Protein AF-H2C885-F1 (afdb_monomer_lite)

Secondary structure (DSSP, 8-state):
----HHHHHHHHHHHHHHHHHHHHHHHHHHHHH-SEEEETTEEEE-TT---HHHHHHHTTHHHHHHHHHHHHHHHHHHHHHH-

Sequence (83 aa):
MEVDVKSVIFLVLFILIGIVLLSPIAGYVNLVTTPTIKVGNTTEANPQYVGSSNATLVDLVPLFYILVLIVVPAVIAYKMYRD

pLDDT: mean 92.91, std 6.5, range [58.0, 97.38]

InterPro domains:
  IPR009379 Structural protein VP1/VP3 [PF06281] (20-82)

Structure (mmCIF, N/CA/C/O backbone):
data_AF-H2C885-F1
#
_entry.id   AF-H2C885-F1
#
loop_
_atom_site.group_PDB
_atom_site.id
_atom_site.type_symbol
_atom_site.label_atom_id
_atom_site.label_alt_id
_atom_site.label_comp_id
_atom_site.label_asym_id
_atom_site.label_entity_id
_atom_site.label_seq_id
_atom_site.pdbx_PDB_ins_code
_atom_site.Cartn_x
_atom_site.Cartn_y
_atom_site.Cartn_z
_atom_site.occupancy
_atom_site.B_iso_or_equiv
_atom_site.auth_seq_id
_atom_site.auth_comp_id
_atom_site.auth_asym_id
_atom_site.auth_atom_id
_atom_site.pdbx_PDB_model_num
ATOM 1 N N . MET A 1 1 ? -20.979 4.026 27.750 1.00 58.00 1 MET A N 1
ATOM 2 C CA . MET A 1 1 ? -19.796 3.965 26.877 1.00 58.00 1 MET A CA 1
ATOM 3 C C . MET A 1 1 ? -19.118 5.316 26.909 1.00 58.00 1 MET A C 1
ATOM 5 O O . MET A 1 1 ? -19.650 6.271 26.353 1.00 58.00 1 MET A O 1
ATOM 9 N N . GLU A 1 2 ? -18.001 5.425 27.616 1.00 68.38 2 GLU A N 1
ATOM 10 C CA . GLU A 1 2 ? -17.131 6.587 27.464 1.00 68.38 2 GLU A CA 1
ATOM 11 C C . GLU A 1 2 ? -16.244 6.314 26.254 1.00 68.38 2 GLU A C 1
ATOM 13 O O . GLU A 1 2 ? -15.448 5.379 26.247 1.00 68.38 2 GLU A O 1
ATOM 18 N N . VAL A 1 3 ? -16.446 7.082 25.186 1.00 73.44 3 VAL A N 1
ATOM 19 C CA . VAL A 1 3 ? -15.562 7.022 24.026 1.00 73.44 3 VAL A CA 1
ATOM 20 C C . VAL A 1 3 ? -14.204 7.560 24.457 1.00 73.44 3 VAL A C 1
ATOM 22 O O . VAL A 1 3 ? -14.082 8.737 24.798 1.00 73.44 3 VAL A O 1
ATOM 25 N N . ASP A 1 4 ? -13.182 6.704 24.430 1.00 86.31 4 ASP A N 1
ATOM 26 C CA . ASP A 1 4 ? -11.818 7.128 24.718 1.00 86.31 4 ASP A CA 1
ATOM 27 C C . ASP A 1 4 ? -11.360 8.136 23.655 1.00 86.31 4 ASP A C 1
ATOM 29 O O . ASP A 1 4 ? -11.154 7.805 22.482 1.00 86.31 4 ASP A O 1
ATOM 33 N N . VAL A 1 5 ? -11.183 9.386 24.087 1.00 88.56 5 VAL A N 1
ATOM 34 C CA . VAL A 1 5 ? -10.706 10.503 23.264 1.00 88.56 5 VAL A CA 1
ATOM 35 C C . VAL A 1 5 ? -9.397 10.142 22.558 1.00 88.56 5 VAL A C 1
ATOM 37 O O . VAL A 1 5 ? -9.195 10.518 21.403 1.00 88.56 5 VAL A O 1
ATOM 40 N N . LYS A 1 6 ? -8.528 9.348 23.196 1.00 89.62 6 LYS A N 1
ATOM 41 C CA . LYS A 1 6 ? -7.280 8.870 22.592 1.00 89.62 6 LYS A CA 1
ATOM 42 C C . LYS A 1 6 ? -7.537 7.992 21.366 1.00 89.62 6 LYS A C 1
ATOM 44 O O . LYS A 1 6 ? -6.840 8.137 20.362 1.00 89.62 6 LYS A O 1
ATOM 49 N N . SER A 1 7 ? -8.541 7.118 21.425 1.00 89.19 7 SER A N 1
ATOM 50 C CA . SER A 1 7 ? -8.918 6.237 20.313 1.00 89.19 7 SER A CA 1
ATOM 51 C C . SER A 1 7 ? -9.491 7.026 19.133 1.00 89.19 7 SER A C 1
ATOM 53 O O . SER A 1 7 ? -9.147 6.755 17.983 1.00 89.19 7 SER A O 1
ATOM 55 N N . VAL A 1 8 ? -10.287 8.063 19.407 1.00 90.81 8 VAL A N 1
ATOM 56 C CA . VAL A 1 8 ? -10.817 8.963 18.368 1.00 90.81 8 VAL A CA 1
ATOM 57 C C . VAL A 1 8 ? -9.701 9.768 17.705 1.00 90.81 8 VAL A C 1
ATOM 59 O O . VAL A 1 8 ? -9.638 9.832 16.479 1.00 90.81 8 VAL A O 1
ATOM 62 N N . ILE A 1 9 ? -8.787 10.345 18.491 1.00 93.44 9 ILE A N 1
ATOM 63 C CA . ILE A 1 9 ? -7.642 11.098 17.958 1.00 93.44 9 ILE A CA 1
ATOM 64 C C . ILE A 1 9 ? -6.773 10.196 17.077 1.00 93.44 9 ILE A C 1
ATOM 66 O O . ILE A 1 9 ? -6.393 10.597 15.977 1.00 93.44 9 ILE A O 1
ATOM 70 N N . PHE A 1 10 ? -6.497 8.966 17.517 1.00 93.06 10 PHE A N 1
ATOM 71 C CA . PHE A 1 10 ? -5.762 7.992 16.713 1.00 93.06 10 PHE A CA 1
ATOM 72 C C . PHE A 1 10 ? -6.454 7.716 15.374 1.00 93.06 10 PHE A C 1
ATOM 74 O O . PHE A 1 10 ? -5.798 7.748 14.336 1.00 93.06 10 PHE A O 1
ATOM 81 N N . LEU A 1 11 ? -7.772 7.491 15.383 1.00 92.81 11 LEU A N 1
ATOM 82 C CA . LEU A 1 11 ? -8.556 7.215 14.180 1.00 92.81 11 LEU A CA 1
ATOM 83 C C . LEU A 1 11 ? -8.468 8.362 13.165 1.00 92.81 11 LEU A C 1
ATOM 85 O O . LEU A 1 11 ? -8.233 8.132 11.980 1.00 92.81 11 LEU A O 1
ATOM 89 N N . VAL A 1 12 ? -8.619 9.601 13.638 1.00 94.06 12 VAL A N 1
ATOM 90 C CA . VAL A 1 12 ? -8.537 10.799 12.796 1.00 94.06 12 VAL A CA 1
ATOM 91 C C . VAL A 1 12 ? -7.142 10.937 12.192 1.00 94.06 12 VAL A C 1
ATOM 93 O O . VAL A 1 12 ? -7.016 11.123 10.984 1.00 94.06 12 VAL A O 1
ATOM 96 N N . LEU A 1 13 ? -6.088 10.795 13.000 1.00 96.12 13 LEU A N 1
ATOM 97 C CA . LEU A 1 13 ? -4.711 10.871 12.510 1.00 96.12 13 LEU A CA 1
ATOM 98 C C . LEU A 1 13 ? -4.398 9.755 11.511 1.00 96.12 13 LEU A C 1
ATOM 100 O O . LEU A 1 13 ? -3.788 10.020 10.479 1.00 96.12 13 LEU A O 1
ATOM 104 N N . PHE A 1 14 ? -4.847 8.530 11.782 1.00 95.69 14 PHE A N 1
ATOM 105 C CA . PHE A 1 14 ? -4.674 7.390 10.887 1.00 95.69 14 PHE A CA 1
ATOM 106 C C . PHE A 1 14 ? -5.307 7.650 9.517 1.00 95.69 14 PHE A C 1
ATOM 108 O O . PHE A 1 14 ? -4.656 7.443 8.496 1.00 95.69 14 PHE A O 1
ATOM 115 N N . ILE A 1 15 ? -6.543 8.156 9.486 1.00 95.12 15 ILE A N 1
ATOM 116 C CA . ILE A 1 15 ? -7.241 8.474 8.236 1.00 95.12 15 ILE A CA 1
ATOM 117 C C . ILE A 1 15 ? -6.536 9.613 7.492 1.00 95.12 15 ILE A C 1
ATOM 119 O O . ILE A 1 15 ? -6.296 9.496 6.292 1.00 95.12 15 ILE A O 1
ATOM 123 N N . LEU A 1 16 ? -6.168 10.696 8.185 1.00 96.44 16 LEU A N 1
ATOM 124 C CA . LEU A 1 16 ? -5.492 11.842 7.568 1.00 96.44 16 LEU A CA 1
ATOM 125 C C . LEU A 1 16 ? -4.152 11.442 6.948 1.00 96.44 16 LEU A C 1
ATOM 127 O O . LEU A 1 16 ? -3.901 11.731 5.779 1.00 96.44 16 LEU A O 1
ATOM 131 N N . ILE A 1 17 ? -3.310 10.742 7.711 1.00 95.88 17 ILE A N 1
ATOM 132 C CA . ILE A 1 17 ? -2.021 10.239 7.227 1.00 95.88 17 ILE A CA 1
ATOM 133 C C . ILE A 1 17 ? -2.250 9.260 6.074 1.00 95.88 17 ILE A C 1
ATOM 135 O O . ILE A 1 17 ? -1.576 9.348 5.050 1.00 95.88 17 ILE A O 1
ATOM 139 N N . GLY A 1 18 ? -3.236 8.373 6.217 1.00 94.31 18 GLY A N 1
ATOM 140 C CA . GLY A 1 18 ? -3.607 7.399 5.203 1.00 94.31 18 GLY A CA 1
ATOM 141 C C . GLY A 1 18 ? -3.932 8.034 3.851 1.00 94.31 18 GLY A C 1
ATOM 142 O O . GLY A 1 18 ? -3.381 7.659 2.820 1.00 94.31 18 GLY A O 1
ATOM 143 N N . ILE A 1 19 ? -4.786 9.056 3.852 1.00 94.69 19 ILE A N 1
ATOM 144 C CA . ILE A 1 19 ? -5.187 9.767 2.632 1.00 94.69 19 ILE A CA 1
ATOM 145 C C . ILE A 1 19 ? -3.997 10.505 2.006 1.00 94.69 19 ILE A C 1
ATOM 147 O O . ILE A 1 19 ? -3.805 10.438 0.792 1.00 94.69 19 ILE A O 1
ATOM 151 N N . VAL A 1 20 ? -3.177 11.183 2.815 1.00 96.94 20 VAL A N 1
ATOM 152 C CA . VAL A 1 20 ? -2.015 11.942 2.320 1.00 96.94 20 VAL A CA 1
ATOM 153 C C . VAL A 1 20 ? -0.982 11.023 1.668 1.00 96.94 20 VAL A C 1
ATOM 155 O O . VAL A 1 20 ? -0.403 11.380 0.643 1.00 96.94 20 VAL A O 1
ATOM 158 N N . LEU A 1 21 ? -0.768 9.831 2.226 1.00 96.62 21 LEU A N 1
ATOM 159 C CA . LEU A 1 21 ? 0.205 8.864 1.718 1.00 96.62 21 LEU A CA 1
ATOM 160 C C . LEU A 1 21 ? -0.270 8.098 0.477 1.00 96.62 21 LEU A C 1
ATOM 162 O O . LEU A 1 21 ? 0.563 7.542 -0.238 1.00 96.62 21 LEU A O 1
ATOM 166 N N . LEU A 1 22 ? -1.567 8.101 0.161 1.00 95.06 22 LEU A N 1
ATOM 167 C CA . LEU A 1 22 ? -2.084 7.386 -1.008 1.00 95.06 22 LEU A CA 1
ATOM 168 C C . LEU A 1 22 ? -1.459 7.890 -2.320 1.00 95.06 22 LEU A C 1
ATOM 170 O O . LEU A 1 22 ? -1.056 7.088 -3.160 1.00 95.06 22 LEU A O 1
ATOM 174 N N . SER A 1 23 ? -1.341 9.211 -2.478 1.00 95.38 23 SER A N 1
ATOM 175 C CA . SER A 1 23 ? -0.761 9.837 -3.674 1.00 95.38 23 SER A CA 1
ATOM 176 C C . SER A 1 23 ? 0.708 9.444 -3.916 1.00 95.38 23 SER A C 1
ATOM 178 O O . SER A 1 23 ? 1.002 8.919 -4.993 1.00 95.38 23 SER A O 1
ATOM 180 N N . PRO A 1 24 ? 1.643 9.605 -2.953 1.00 97.38 24 PRO A N 1
ATOM 181 C CA . PRO A 1 24 ? 3.030 9.193 -3.159 1.00 97.38 24 PRO A CA 1
ATOM 182 C C . PRO A 1 24 ? 3.185 7.679 -3.347 1.00 97.38 24 PRO A C 1
ATOM 184 O O . PRO A 1 24 ? 4.024 7.265 -4.145 1.00 97.38 24 PRO A O 1
ATOM 187 N N . ILE A 1 25 ? 2.367 6.849 -2.687 1.00 97.00 25 ILE A N 1
ATOM 188 C CA . ILE A 1 25 ? 2.377 5.392 -2.903 1.00 97.00 25 ILE A CA 1
ATOM 189 C C . ILE A 1 25 ? 1.965 5.062 -4.338 1.00 97.00 25 ILE A C 1
ATOM 191 O O . ILE A 1 25 ? 2.685 4.343 -5.025 1.00 97.00 25 ILE A O 1
ATOM 195 N N . ALA A 1 26 ? 0.843 5.608 -4.813 1.00 96.62 26 ALA A N 1
ATOM 196 C CA . ALA A 1 26 ? 0.373 5.377 -6.175 1.00 96.62 26 ALA A CA 1
ATOM 197 C C . ALA A 1 26 ? 1.366 5.908 -7.220 1.00 96.62 26 ALA A C 1
ATOM 199 O O . ALA A 1 26 ? 1.608 5.249 -8.228 1.00 96.62 26 ALA A O 1
ATOM 200 N N . GLY A 1 27 ? 1.985 7.064 -6.962 1.00 97.19 27 GLY A N 1
ATOM 201 C CA . GLY A 1 27 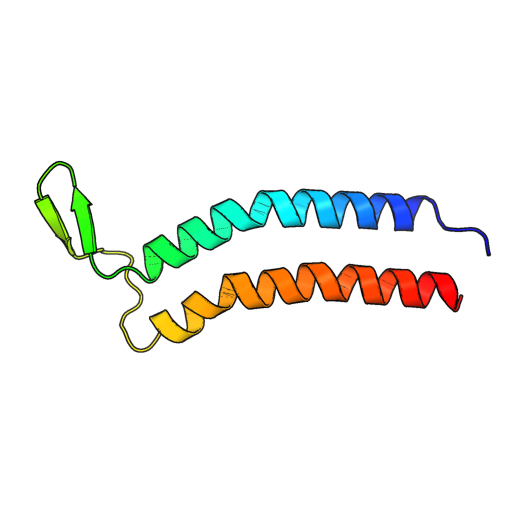? 3.030 7.626 -7.814 1.00 97.19 27 GLY A CA 1
ATOM 202 C C . GLY A 1 27 ? 4.261 6.725 -7.901 1.00 97.19 27 GLY A C 1
ATOM 203 O O . GLY A 1 27 ? 4.768 6.487 -8.995 1.00 97.19 27 GLY A O 1
ATOM 204 N N . TYR A 1 28 ? 4.710 6.177 -6.770 1.00 96.94 28 TYR A N 1
ATOM 205 C CA . TYR A 1 28 ? 5.835 5.247 -6.744 1.00 96.94 28 TYR A CA 1
ATOM 206 C C . TYR A 1 28 ? 5.501 3.914 -7.419 1.00 96.94 28 TYR A C 1
ATOM 208 O O . TYR A 1 28 ? 6.303 3.421 -8.204 1.00 96.94 28 TYR A O 1
ATOM 216 N N . VAL A 1 29 ? 4.313 3.356 -7.167 1.00 97.38 29 VAL A N 1
ATOM 217 C CA . VAL A 1 29 ? 3.832 2.137 -7.837 1.00 97.38 29 VAL A CA 1
ATOM 218 C C . VAL A 1 29 ? 3.813 2.341 -9.348 1.00 97.38 29 VAL A C 1
ATOM 220 O O . VAL A 1 29 ? 4.466 1.590 -10.060 1.00 97.38 29 VAL A O 1
ATOM 223 N N . ASN A 1 30 ? 3.185 3.416 -9.826 1.00 96.50 30 ASN A N 1
ATOM 224 C CA . ASN A 1 30 ? 3.142 3.753 -11.248 1.00 96.50 30 ASN A CA 1
ATOM 225 C C . ASN A 1 30 ? 4.550 3.898 -11.851 1.00 96.50 30 ASN A C 1
ATOM 227 O O . ASN A 1 30 ? 4.825 3.397 -12.942 1.00 96.50 30 ASN A O 1
ATOM 231 N N . LEU A 1 31 ? 5.473 4.535 -11.123 1.00 96.25 31 LEU A N 1
ATOM 232 C CA . LEU A 1 31 ? 6.866 4.633 -11.543 1.00 96.25 31 LEU A CA 1
ATOM 233 C C . LEU A 1 31 ? 7.496 3.251 -11.713 1.00 96.25 31 LEU A C 1
ATOM 235 O O . LEU A 1 31 ? 8.149 3.031 -12.717 1.00 96.25 31 LEU A O 1
ATOM 239 N N . VAL A 1 32 ? 7.319 2.313 -10.786 1.00 96.94 32 VAL A N 1
ATOM 240 C CA . VAL A 1 32 ? 7.987 1.003 -10.870 1.00 96.94 32 VAL A CA 1
ATOM 241 C C . VAL A 1 32 ? 7.255 -0.010 -11.760 1.00 96.94 32 VAL A C 1
ATOM 243 O O . VAL A 1 32 ? 7.856 -1.009 -12.156 1.00 96.94 32 VAL A O 1
ATOM 246 N N . THR A 1 33 ? 5.990 0.231 -12.117 1.00 96.94 33 THR A N 1
ATOM 247 C 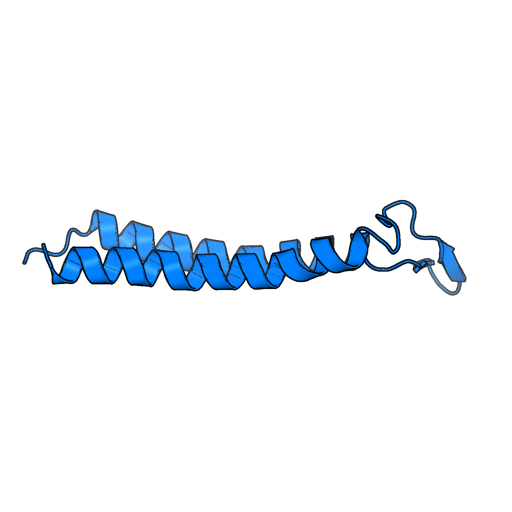CA . THR A 1 33 ? 5.199 -0.635 -13.012 1.00 96.94 33 THR A CA 1
ATOM 248 C C . THR A 1 33 ? 5.102 -0.120 -14.447 1.00 96.94 33 THR A C 1
ATOM 250 O O . THR A 1 33 ? 4.731 -0.874 -15.347 1.00 96.94 33 THR A O 1
ATOM 253 N N . THR A 1 34 ? 5.546 1.110 -14.713 1.00 96.38 34 THR A N 1
ATOM 254 C CA . THR A 1 34 ? 5.654 1.640 -16.077 1.00 96.38 34 THR A CA 1
ATOM 255 C C . THR A 1 34 ? 6.983 1.222 -16.728 1.00 96.38 34 THR A C 1
ATOM 257 O O . THR A 1 34 ? 8.048 1.536 -16.198 1.00 96.38 34 THR A O 1
ATOM 260 N N . PRO A 1 35 ? 6.979 0.571 -17.906 1.00 95.44 35 PRO A N 1
ATOM 261 C CA . PRO A 1 35 ? 8.203 0.066 -18.542 1.00 95.44 35 PRO A CA 1
ATOM 262 C C . PRO A 1 35 ? 9.088 1.158 -19.163 1.00 95.44 35 PRO A C 1
ATOM 264 O O . PRO A 1 35 ? 10.286 0.951 -19.356 1.00 95.44 35 PRO A O 1
ATOM 267 N N . THR A 1 36 ? 8.521 2.320 -19.486 1.00 95.81 36 THR A N 1
ATOM 268 C CA . THR A 1 36 ? 9.224 3.414 -20.168 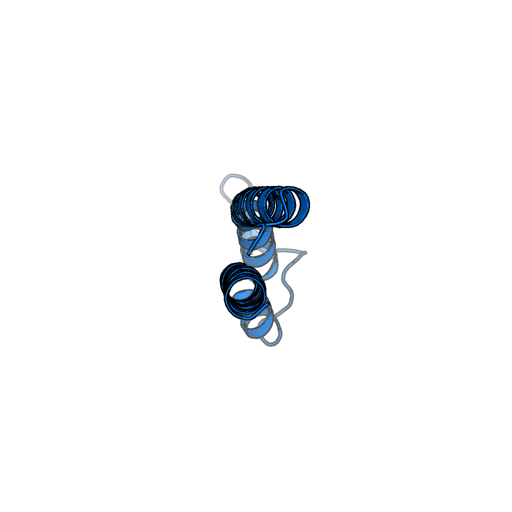1.00 95.81 36 THR A CA 1
ATOM 269 C C . THR A 1 36 ? 8.893 4.764 -19.554 1.00 95.81 36 THR A C 1
ATOM 271 O O . THR A 1 36 ? 7.741 5.020 -19.217 1.00 95.81 36 THR A O 1
ATOM 274 N N . ILE A 1 37 ? 9.864 5.668 -19.494 1.00 94.19 37 ILE A N 1
ATOM 275 C CA . ILE A 1 37 ? 9.688 7.032 -18.985 1.00 94.19 37 ILE A CA 1
ATOM 276 C C . ILE A 1 37 ? 10.007 8.061 -20.068 1.00 94.19 37 ILE A C 1
ATOM 278 O O . ILE A 1 37 ? 10.798 7.806 -20.976 1.00 94.19 37 ILE A O 1
ATOM 282 N N . LYS A 1 38 ? 9.381 9.237 -19.978 1.00 93.50 38 LYS A N 1
ATOM 283 C CA . LYS A 1 38 ? 9.709 10.370 -20.849 1.00 93.50 38 LYS A CA 1
ATOM 284 C C . LYS A 1 38 ? 10.846 11.177 -20.238 1.00 93.50 38 LYS A C 1
ATOM 286 O O . LYS A 1 38 ? 10.722 11.645 -19.109 1.00 93.50 38 LYS A O 1
ATOM 291 N N . VAL A 1 39 ? 11.908 11.386 -21.006 1.00 89.88 39 VAL A N 1
ATOM 292 C CA . VAL A 1 39 ? 13.043 12.240 -20.643 1.00 89.88 39 VAL A CA 1
ATOM 293 C C . VAL A 1 39 ? 13.122 13.348 -21.691 1.00 89.88 39 VAL A C 1
ATOM 295 O O . VAL A 1 39 ? 13.595 13.159 -22.806 1.00 89.88 39 VAL A O 1
ATOM 298 N N . GLY A 1 40 ? 12.544 14.511 -21.381 1.00 88.75 40 GLY A N 1
ATOM 299 C CA . GLY A 1 40 ? 12.330 15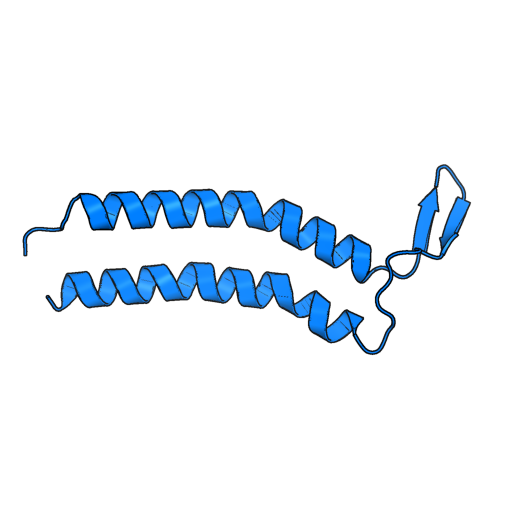.554 -22.389 1.00 88.75 40 GLY A CA 1
ATOM 300 C C . GLY A 1 40 ? 11.403 15.069 -23.512 1.00 88.75 40 GLY A C 1
ATOM 301 O O . GLY A 1 40 ? 10.250 14.721 -23.255 1.00 88.75 40 GLY A O 1
ATOM 302 N N . ASN A 1 41 ? 11.911 15.032 -24.749 1.00 91.69 41 ASN A N 1
ATOM 303 C CA . ASN A 1 41 ? 11.155 14.594 -25.931 1.00 91.69 41 ASN A CA 1
ATOM 304 C C . ASN A 1 41 ? 11.421 13.128 -26.320 1.00 91.69 41 ASN A C 1
ATOM 306 O O . ASN A 1 41 ? 10.824 12.644 -27.284 1.00 91.69 41 ASN A O 1
ATOM 310 N N . THR A 1 42 ? 12.300 12.419 -25.606 1.00 92.38 42 THR A N 1
ATOM 311 C CA . THR A 1 42 ? 12.602 11.005 -25.857 1.00 92.38 42 THR A CA 1
ATOM 312 C C . THR A 1 42 ? 11.850 10.102 -24.883 1.00 92.38 42 THR A C 1
ATOM 314 O O . THR A 1 42 ? 11.439 10.509 -23.794 1.00 92.38 42 THR A O 1
ATOM 317 N N . THR A 1 43 ? 11.611 8.861 -25.308 1.00 95.56 43 THR A N 1
ATOM 318 C CA . THR A 1 43 ? 11.084 7.794 -24.450 1.00 95.56 43 THR A CA 1
ATOM 319 C C . THR A 1 43 ? 12.210 6.803 -24.207 1.00 95.56 43 THR A C 1
ATOM 321 O O . THR A 1 43 ? 12.786 6.289 -25.164 1.00 95.56 43 THR A O 1
ATOM 324 N N . GLU A 1 44 ? 12.527 6.559 -22.941 1.00 95.56 44 GLU A N 1
ATOM 325 C CA . GLU A 1 44 ? 13.629 5.699 -22.515 1.00 95.56 44 GLU A CA 1
ATOM 326 C C . GLU A 1 44 ? 13.111 4.535 -21.670 1.00 95.56 44 GLU A C 1
ATOM 328 O O . GLU A 1 44 ? 12.025 4.603 -21.085 1.00 95.56 44 GLU A O 1
ATOM 333 N N . ALA A 1 45 ? 13.883 3.449 -21.617 1.00 95.44 45 ALA A N 1
ATOM 334 C CA . ALA A 1 45 ? 13.580 2.329 -20.736 1.00 95.44 45 ALA A CA 1
ATOM 335 C C . ALA A 1 45 ? 13.677 2.784 -19.277 1.00 95.44 45 ALA A C 1
ATOM 337 O O . ALA A 1 45 ? 14.632 3.454 -18.884 1.00 95.44 45 ALA A O 1
ATOM 338 N N . ASN A 1 46 ? 12.690 2.416 -18.470 1.00 95.75 46 ASN A N 1
ATOM 339 C CA . ASN A 1 46 ? 12.676 2.781 -17.068 1.00 95.75 46 ASN A CA 1
ATOM 340 C C . ASN A 1 46 ? 13.622 1.875 -16.257 1.00 95.75 46 ASN A C 1
ATOM 342 O O . ASN A 1 46 ? 13.356 0.674 -16.151 1.00 95.75 46 ASN A O 1
ATOM 346 N N . PRO A 1 47 ? 14.679 2.414 -15.622 1.00 94.56 47 PRO A N 1
ATOM 347 C CA . PRO A 1 47 ? 15.614 1.613 -14.831 1.00 94.56 47 PRO A CA 1
ATOM 348 C C . PRO A 1 47 ? 14.996 1.027 -13.552 1.00 94.56 47 PRO A C 1
ATOM 350 O O . PRO A 1 47 ? 15.567 0.112 -12.966 1.00 94.56 47 PRO A O 1
ATOM 353 N N . GLN A 1 48 ? 13.848 1.542 -13.102 1.00 95.00 48 GLN A N 1
ATOM 354 C CA . GLN A 1 48 ? 13.157 1.088 -11.890 1.00 95.00 48 GLN A CA 1
ATOM 355 C C . GLN A 1 48 ? 12.029 0.090 -12.179 1.00 95.00 48 GLN A C 1
ATOM 357 O O . GLN A 1 48 ? 11.329 -0.322 -11.254 1.00 95.00 48 GLN A O 1
ATOM 362 N N . TYR A 1 49 ? 11.833 -0.291 -13.445 1.00 96.75 49 TYR A N 1
ATOM 363 C CA . TYR A 1 49 ? 10.770 -1.207 -13.829 1.00 96.75 49 TYR A CA 1
ATOM 364 C C . TYR A 1 49 ? 10.994 -2.604 -13.236 1.00 96.75 49 TYR A C 1
ATOM 366 O O . TYR A 1 49 ? 12.022 -3.238 -13.470 1.00 96.75 49 TYR A O 1
ATOM 374 N N . VAL A 1 50 ? 10.004 -3.122 -12.506 1.00 95.25 50 VAL A N 1
ATOM 375 C CA . VAL A 1 50 ? 10.107 -4.414 -11.792 1.00 95.25 50 VAL A CA 1
ATOM 376 C C . VAL A 1 50 ? 9.919 -5.648 -12.685 1.00 95.25 50 VAL A C 1
ATOM 378 O O . VAL A 1 50 ? 9.947 -6.780 -12.193 1.00 95.25 50 VAL A O 1
ATOM 381 N N . GLY A 1 51 ? 9.731 -5.450 -13.992 1.00 95.00 51 GLY A N 1
ATOM 382 C CA . GLY A 1 51 ? 9.441 -6.511 -14.954 1.00 95.00 51 GLY A CA 1
ATOM 383 C C . GLY A 1 51 ? 7.955 -6.874 -15.020 1.00 95.00 51 GLY A C 1
ATOM 384 O O . GLY A 1 51 ? 7.195 -6.670 -14.072 1.00 95.00 51 GLY A O 1
ATOM 385 N N . SER A 1 52 ? 7.534 -7.451 -16.147 1.00 90.94 52 SER A N 1
ATOM 386 C CA . SER A 1 52 ? 6.122 -7.750 -16.440 1.00 90.94 52 SER A CA 1
ATOM 387 C C . SER A 1 52 ? 5.482 -8.714 -15.442 1.00 90.94 52 SER A C 1
ATOM 389 O O . SER A 1 52 ? 4.330 -8.522 -15.055 1.00 90.94 52 SER A O 1
ATOM 391 N N . SER A 1 53 ? 6.239 -9.710 -14.975 1.00 92.50 53 SER A N 1
ATOM 392 C CA . SER A 1 53 ? 5.758 -10.690 -13.996 1.00 92.50 53 SER A CA 1
ATOM 393 C C . SER A 1 53 ? 5.414 -10.062 -12.643 1.00 92.50 53 SER A C 1
ATOM 395 O O . SER A 1 53 ? 4.437 -10.461 -12.017 1.00 92.50 53 SER A O 1
ATOM 397 N N . ASN A 1 54 ? 6.186 -9.068 -12.195 1.00 94.19 54 ASN A N 1
ATOM 398 C CA . ASN A 1 54 ? 5.999 -8.453 -10.878 1.00 94.19 54 ASN A CA 1
ATOM 399 C C . ASN A 1 54 ? 5.102 -7.214 -10.932 1.00 94.19 54 ASN A C 1
ATOM 401 O O . ASN A 1 54 ? 4.457 -6.899 -9.935 1.00 94.19 54 ASN A O 1
ATOM 405 N N . ALA A 1 55 ? 5.029 -6.533 -12.082 1.00 93.50 55 ALA A N 1
ATOM 406 C CA . ALA A 1 55 ? 4.250 -5.308 -12.246 1.00 93.50 55 ALA A CA 1
ATOM 407 C C . ALA A 1 55 ? 2.783 -5.501 -11.834 1.00 93.50 55 ALA A C 1
ATOM 409 O O . ALA A 1 55 ? 2.268 -4.720 -11.045 1.00 93.50 55 ALA A O 1
ATOM 410 N N . THR A 1 56 ? 2.166 -6.616 -12.240 1.00 93.00 56 THR A N 1
ATOM 411 C CA . THR A 1 56 ? 0.769 -6.931 -11.884 1.00 93.00 56 THR A CA 1
ATOM 412 C C . THR A 1 56 ? 0.555 -7.035 -10.370 1.00 93.00 56 THR A C 1
ATOM 414 O O . THR A 1 56 ? -0.469 -6.597 -9.856 1.00 93.00 56 THR A O 1
ATOM 417 N N . LEU A 1 57 ? 1.510 -7.613 -9.633 1.00 94.31 57 LEU A N 1
ATOM 418 C CA . LEU A 1 57 ? 1.411 -7.736 -8.176 1.00 94.31 57 LEU A CA 1
ATOM 419 C C . LEU A 1 57 ? 1.622 -6.386 -7.486 1.00 94.31 57 LEU A C 1
ATOM 421 O O . LEU A 1 57 ? 0.929 -6.068 -6.522 1.00 94.31 57 LEU A O 1
ATOM 425 N N . VAL A 1 58 ? 2.568 -5.588 -7.983 1.00 96.19 58 VAL A N 1
ATOM 426 C CA . VAL A 1 58 ? 2.884 -4.268 -7.423 1.00 96.19 58 VAL A CA 1
ATOM 427 C C . VAL A 1 58 ? 1.760 -3.262 -7.699 1.00 96.19 58 VAL A C 1
ATOM 429 O O . VAL A 1 58 ? 1.433 -2.468 -6.819 1.00 96.19 58 VAL A O 1
ATOM 432 N N . ASP A 1 59 ? 1.080 -3.362 -8.843 1.00 95.62 59 ASP A N 1
ATOM 433 C CA . ASP A 1 59 ? -0.096 -2.550 -9.183 1.00 95.62 59 ASP A CA 1
ATOM 434 C C . ASP A 1 59 ? -1.279 -2.760 -8.221 1.00 95.62 59 ASP A C 1
ATOM 436 O O . ASP A 1 59 ? -2.149 -1.896 -8.110 1.00 95.62 59 ASP A O 1
ATOM 440 N N . LEU A 1 60 ? -1.316 -3.870 -7.472 1.00 96.62 60 LEU A N 1
ATOM 441 C CA . LEU A 1 60 ? -2.342 -4.115 -6.452 1.00 96.62 60 LEU A CA 1
ATOM 442 C C . LEU A 1 60 ? -2.064 -3.396 -5.124 1.00 96.62 60 LEU A C 1
ATOM 444 O O . LEU A 1 60 ? -2.970 -3.280 -4.296 1.00 96.62 60 LEU A O 1
ATOM 448 N N . VAL A 1 61 ? -0.846 -2.899 -4.889 1.00 96.75 61 VAL A N 1
ATOM 449 C CA . VAL A 1 61 ? -0.461 -2.260 -3.618 1.00 96.75 61 VAL A CA 1
ATOM 450 C C . VAL A 1 61 ? -1.373 -1.080 -3.247 1.00 96.75 61 VAL A C 1
ATOM 452 O O . VAL A 1 61 ? -1.833 -1.052 -2.102 1.00 96.75 61 VAL A O 1
ATOM 455 N N . PRO A 1 62 ? -1.722 -0.142 -4.156 1.00 96.88 62 PRO A N 1
ATOM 456 C CA . PRO A 1 62 ? -2.641 0.948 -3.829 1.00 96.88 62 PRO A CA 1
ATOM 457 C C . PRO A 1 62 ? -4.033 0.445 -3.428 1.00 96.88 62 PRO A C 1
ATOM 459 O O . PRO A 1 62 ? -4.654 1.001 -2.524 1.00 96.88 62 PRO A O 1
ATOM 462 N N . LEU A 1 63 ? -4.511 -0.639 -4.048 1.00 96.19 63 LEU A N 1
ATOM 463 C CA . LEU A 1 63 ? -5.803 -1.234 -3.710 1.00 96.19 63 LEU A CA 1
ATOM 464 C C . LEU A 1 63 ? -5.779 -1.848 -2.306 1.00 96.19 63 LEU A C 1
ATOM 466 O O . LEU A 1 63 ? -6.656 -1.557 -1.493 1.00 96.19 63 LEU A O 1
ATOM 470 N N . PHE A 1 64 ? -4.759 -2.650 -1.990 1.00 96.69 64 PHE A N 1
ATOM 471 C CA . PHE A 1 64 ? -4.588 -3.205 -0.644 1.00 96.69 64 PHE A CA 1
ATOM 472 C C . PHE A 1 64 ? -4.436 -2.111 0.412 1.00 96.69 64 PHE A C 1
ATOM 474 O O . PHE A 1 64 ? -4.988 -2.228 1.505 1.00 96.69 64 PHE A O 1
ATOM 481 N N . TYR A 1 65 ? -3.746 -1.023 0.078 1.00 96.44 65 TYR A N 1
ATOM 482 C CA . TYR A 1 65 ? -3.608 0.127 0.958 1.00 96.44 65 TYR A CA 1
ATOM 483 C C . TYR A 1 65 ? -4.967 0.763 1.295 1.00 96.44 65 TYR A C 1
ATOM 485 O O . TYR A 1 65 ? -5.263 0.998 2.466 1.00 96.44 65 TYR A O 1
ATOM 493 N N . ILE A 1 66 ? -5.832 0.972 0.295 1.00 96.44 66 ILE A N 1
ATOM 494 C CA . ILE A 1 66 ? -7.199 1.481 0.500 1.00 96.44 66 ILE A CA 1
ATOM 495 C C . ILE A 1 66 ? -8.025 0.510 1.352 1.00 96.44 66 ILE A C 1
ATOM 497 O O . ILE A 1 66 ? -8.744 0.942 2.252 1.00 96.44 66 ILE A O 1
ATOM 501 N N . LEU A 1 67 ? -7.906 -0.801 1.114 1.00 96.94 67 LEU A N 1
ATOM 502 C CA . LEU A 1 67 ? -8.601 -1.802 1.926 1.00 96.94 67 LEU A CA 1
ATOM 503 C C . LEU A 1 67 ? -8.202 -1.699 3.401 1.00 96.94 67 LEU A C 1
ATOM 505 O O . LEU A 1 67 ? -9.076 -1.667 4.263 1.00 96.94 67 LEU A O 1
ATOM 509 N N . VAL A 1 68 ? -6.908 -1.578 3.704 1.00 96.06 68 VAL A N 1
ATOM 510 C CA . VAL A 1 68 ? -6.426 -1.378 5.081 1.00 96.06 68 VAL A CA 1
ATOM 511 C C . VAL A 1 68 ? -6.962 -0.072 5.667 1.00 96.06 68 VAL A C 1
ATOM 513 O O . VAL A 1 68 ? -7.420 -0.061 6.812 1.00 96.06 68 VAL A O 1
ATOM 516 N N . LEU A 1 69 ? -6.968 1.007 4.879 1.00 96.06 69 LEU A N 1
ATOM 517 C CA . 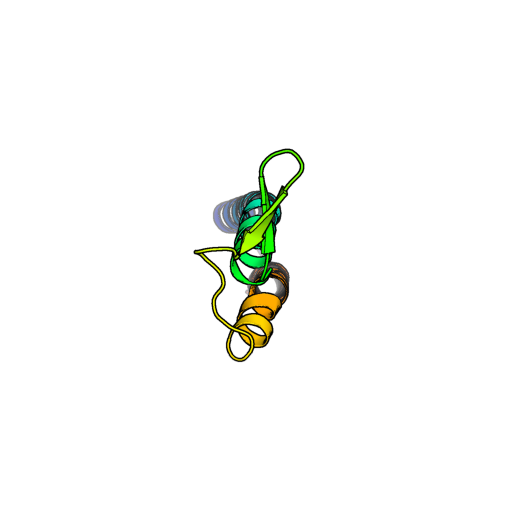LEU A 1 69 ? -7.473 2.314 5.296 1.00 96.06 69 LEU A CA 1
ATOM 518 C C . LEU A 1 69 ? -8.958 2.283 5.688 1.00 96.06 69 LEU A C 1
ATOM 520 O O . LEU A 1 69 ? -9.364 3.064 6.539 1.00 96.06 69 LEU A O 1
ATOM 524 N N . ILE A 1 70 ? -9.757 1.382 5.112 1.00 95.88 70 ILE A N 1
ATOM 525 C CA . ILE A 1 70 ? -11.184 1.208 5.434 1.00 95.88 70 ILE A CA 1
ATOM 526 C C . ILE A 1 70 ? -11.390 0.199 6.572 1.00 95.88 70 ILE A C 1
ATOM 528 O O . ILE A 1 70 ? -12.165 0.446 7.499 1.00 95.88 70 ILE A O 1
ATOM 532 N N . VAL A 1 71 ? -10.695 -0.940 6.521 1.00 96.75 71 VAL A N 1
ATOM 533 C CA . VAL A 1 71 ? -10.877 -2.044 7.473 1.00 96.75 71 VAL A CA 1
ATOM 534 C C . VAL A 1 71 ? -10.440 -1.644 8.879 1.00 96.75 71 VAL A C 1
ATOM 536 O O . VAL A 1 71 ? -11.147 -1.948 9.838 1.00 96.75 71 VAL A O 1
ATOM 539 N N . VAL A 1 72 ? -9.313 -0.941 9.032 1.00 95.19 72 VAL A N 1
ATOM 540 C CA . VAL A 1 72 ? -8.801 -0.557 10.358 1.00 95.19 72 VAL A CA 1
ATOM 541 C C . VAL A 1 72 ? -9.795 0.344 11.110 1.00 95.19 72 VAL A C 1
ATOM 543 O O . VAL A 1 72 ? -10.154 -0.007 12.238 1.00 95.19 72 VAL A O 1
ATOM 546 N N . PRO A 1 73 ? -10.329 1.434 10.519 1.00 93.44 73 PRO A N 1
ATOM 547 C CA . PRO A 1 73 ? -11.372 2.225 11.158 1.00 93.44 73 PRO A CA 1
ATOM 548 C C . PRO A 1 73 ? -12.641 1.444 11.476 1.00 93.44 73 PRO A C 1
ATOM 550 O O . PRO A 1 73 ? -13.199 1.618 12.557 1.00 93.44 73 PRO A O 1
ATOM 553 N N . ALA A 1 74 ? -13.077 0.560 10.574 1.00 94.31 74 ALA A N 1
ATOM 554 C CA . ALA A 1 74 ? -14.264 -0.259 10.791 1.00 94.31 74 ALA A CA 1
ATOM 555 C C . ALA A 1 74 ? -14.100 -1.191 12.003 1.00 94.31 74 ALA A C 1
ATOM 557 O O . ALA A 1 74 ? -15.004 -1.294 12.830 1.00 94.31 74 ALA A O 1
ATOM 558 N N . VAL A 1 75 ? -12.933 -1.826 12.150 1.00 94.69 75 VAL A N 1
ATOM 559 C CA . VAL A 1 75 ? -12.627 -2.696 13.295 1.00 94.69 75 VAL A CA 1
ATOM 560 C C . VAL A 1 75 ? -12.574 -1.895 14.595 1.00 94.69 75 VAL A C 1
ATOM 562 O O . VAL A 1 75 ? -13.144 -2.328 15.595 1.00 94.69 75 VAL A O 1
ATOM 565 N N . ILE A 1 76 ? -11.930 -0.724 14.598 1.00 91.81 76 ILE A N 1
ATOM 566 C CA . ILE A 1 76 ? -11.850 0.130 15.793 1.00 91.81 76 ILE A CA 1
ATOM 567 C C . ILE A 1 76 ? -13.244 0.619 16.194 1.00 91.81 76 ILE A C 1
ATOM 569 O O . ILE A 1 76 ? -13.618 0.481 17.354 1.00 91.81 76 ILE A O 1
ATOM 573 N N . ALA A 1 77 ? -14.040 1.107 15.240 1.00 89.25 77 ALA A N 1
ATOM 574 C CA . ALA A 1 77 ? -15.409 1.550 15.489 1.00 89.25 77 ALA A CA 1
ATOM 575 C C . ALA A 1 77 ? -16.298 0.412 16.013 1.00 89.25 77 ALA A C 1
ATOM 577 O O . ALA A 1 77 ? -17.075 0.615 16.942 1.00 89.25 77 ALA A O 1
ATOM 578 N N . TYR A 1 78 ? -16.154 -0.800 15.467 1.00 92.06 78 TYR A N 1
ATOM 579 C CA . TYR A 1 78 ? -16.880 -1.972 15.954 1.00 92.06 78 TYR A CA 1
ATOM 580 C C . TYR A 1 78 ? -16.508 -2.326 17.398 1.00 92.06 78 TYR A C 1
ATOM 582 O O . TYR A 1 78 ? -17.395 -2.597 18.206 1.00 92.06 78 TYR A O 1
ATOM 590 N N . LYS A 1 79 ? -15.214 -2.290 17.744 1.00 89.38 79 LYS A N 1
ATOM 591 C CA . LYS A 1 79 ? -14.764 -2.506 19.127 1.00 89.38 79 LYS A CA 1
ATOM 592 C C . LYS A 1 79 ? -15.322 -1.435 20.061 1.00 89.38 79 LYS A C 1
ATOM 594 O O . LYS A 1 79 ? -15.913 -1.784 21.069 1.00 89.38 79 LYS A O 1
ATOM 599 N N . MET A 1 80 ? -15.247 -0.164 19.664 1.00 85.94 80 MET A N 1
ATOM 600 C CA . MET A 1 80 ? -15.821 0.947 20.428 1.00 85.94 80 MET A CA 1
ATOM 601 C C . MET A 1 80 ? -17.332 0.832 20.629 1.00 85.94 80 MET A C 1
ATOM 603 O O . MET A 1 80 ? -17.824 1.375 21.599 1.00 85.94 80 MET A O 1
ATOM 607 N N . TYR A 1 81 ? -18.077 0.208 19.712 1.00 85.94 81 TYR A N 1
ATOM 608 C CA . TYR A 1 81 ? -19.519 -0.001 19.873 1.00 85.94 81 TYR A CA 1
ATOM 609 C C . TYR A 1 81 ? -19.852 -1.145 20.839 1.00 85.94 81 TYR A C 1
ATOM 611 O O . TYR A 1 81 ? -20.889 -1.121 21.498 1.00 85.94 81 TYR A O 1
ATOM 619 N N . ARG A 1 82 ? -19.017 -2.186 20.8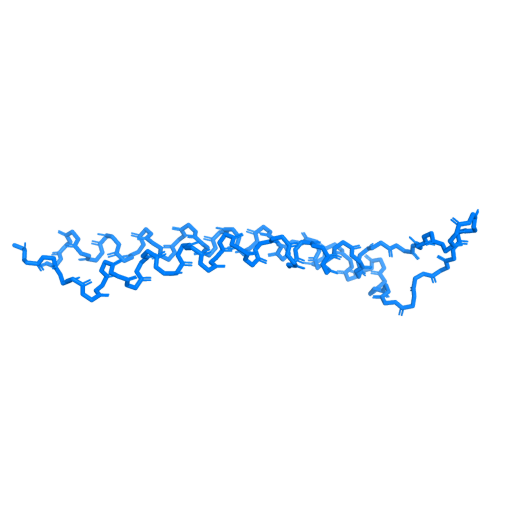50 1.00 84.56 82 ARG A N 1
ATOM 620 C CA . ARG A 1 82 ? -19.260 -3.406 21.622 1.00 84.56 82 ARG A CA 1
ATOM 621 C C . ARG A 1 82 ? -18.773 -3.301 23.069 1.00 84.56 82 ARG A C 1
ATOM 623 O O . ARG A 1 82 ? -19.385 -3.933 23.930 1.00 84.56 82 ARG A O 1
ATOM 630 N N . ASP A 1 83 ? -17.681 -2.575 23.284 1.00 71.44 83 ASP A N 1
ATOM 631 C CA . ASP A 1 83 ? -17.073 -2.305 24.593 1.00 71.44 83 ASP A CA 1
ATOM 632 C C . ASP A 1 83 ? -17.765 -1.111 25.286 1.00 71.44 83 ASP A C 1
ATOM 634 O O . ASP A 1 83 ? -18.037 -1.202 26.506 1.00 71.44 83 ASP A O 1
#

Organism: NCBI:txid671065

Radius of gyration: 18.64 Å; chains: 1; bounding box: 35×26×53 Å

Foldseek 3Di:
DPDDPVLVVVLVVLLVVLVVVLVVLQVVLCLQLDQWDDDPPDIGGRPNHPDPVCNVVSNCVSVVSVVCSVVVSVVSVVVSVVD